Protein AF-X1E9Y5-F1 (afdb_monomer)

Secondary structure (DSSP, 8-state):
---SS--TTS--------PPP-HHHHHHHHHHT-------SS--GGGS-EEPPPP-PPPPPTTSPPPP---EE--BTTTS-TT-GGGTTPPEEEE-TTHHHH-TTHIIIIITTSEEEE--TTTS-HHHHHTT-

Radius of gyration: 22.57 Å; Cα contacts (8 Å, |Δi|>4): 97; chains: 1; bounding box: 48×38×58 Å

Nearest PDB structures (foldseek):
  4l0o-assembly2_H  TM=4.106E-01  e=1.322E+00  Helicobacter pylori 26695

InterPro domains:
  IPR052911 Corrinoid activation enzyme [PTHR42895] (2-133)
  IPR060060 AF_0155, Rossmann-like domain [PF27217] (84-132)

Structure (mmCIF, N/CA/C/O backbone):
data_AF-X1E9Y5-F1
#
_entry.id   AF-X1E9Y5-F1
#
loop_
_atom_site.group_PDB
_atom_site.id
_atom_site.type_symbol
_atom_site.label_atom_id
_atom_site.label_alt_id
_atom_site.label_comp_id
_atom_site.label_asym_id
_atom_site.label_entity_id
_atom_site.label_seq_id
_atom_site.pdbx_PDB_ins_code
_atom_site.Cartn_x
_atom_site.Cartn_y
_atom_site.Cartn_z
_atom_site.occupancy
_atom_site.B_iso_or_equiv
_atom_site.auth_seq_id
_atom_site.auth_comp_id
_atom_site.auth_asym_id
_atom_site.auth_atom_id
_atom_site.pdbx_PDB_model_num
ATOM 1 N N . ALA A 1 1 ? -23.834 -10.992 -11.163 1.00 51.91 1 ALA A N 1
ATOM 2 C CA . ALA A 1 1 ? -23.901 -11.982 -12.254 1.00 51.91 1 ALA A CA 1
ATOM 3 C C . ALA A 1 1 ? -22.568 -11.954 -12.978 1.00 51.91 1 ALA A C 1
ATOM 5 O O . ALA A 1 1 ? -22.154 -10.881 -13.397 1.00 51.91 1 ALA A O 1
ATOM 6 N N . CYS A 1 2 ? -21.868 -13.083 -13.050 1.00 64.50 2 CYS A N 1
ATOM 7 C CA . CYS A 1 2 ? -20.718 -13.207 -13.942 1.00 64.50 2 CYS A CA 1
ATOM 8 C C . CYS A 1 2 ? -21.238 -13.299 -15.386 1.00 64.50 2 CYS A C 1
ATOM 10 O O . CYS A 1 2 ? -22.327 -13.836 -15.600 1.00 64.50 2 CYS A O 1
ATOM 12 N N . LEU A 1 3 ? -20.493 -12.761 -16.355 1.00 64.50 3 LEU A N 1
ATOM 13 C CA . LEU A 1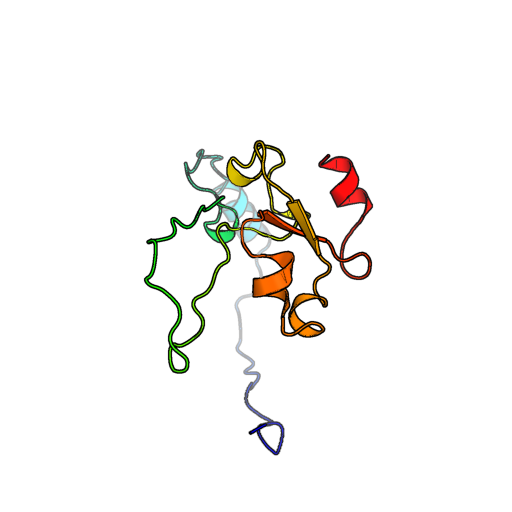 3 ? -20.769 -12.975 -17.779 1.00 64.50 3 LEU A CA 1
ATOM 14 C C . LEU A 1 3 ? -20.661 -14.487 -18.025 1.00 64.50 3 LEU A C 1
ATOM 16 O O . LEU A 1 3 ? -19.580 -15.045 -17.870 1.00 64.50 3 LEU A O 1
ATOM 20 N N . GLY A 1 4 ? -21.792 -15.158 -18.267 1.00 75.69 4 GLY A N 1
ATOM 21 C CA . GLY A 1 4 ? -21.892 -16.624 -18.239 1.00 75.69 4 GLY A CA 1
ATOM 22 C C . GLY A 1 4 ? -20.909 -17.344 -19.166 1.00 75.69 4 GLY A C 1
ATOM 23 O O . GLY A 1 4 ? -20.424 -18.414 -18.817 1.00 75.69 4 GL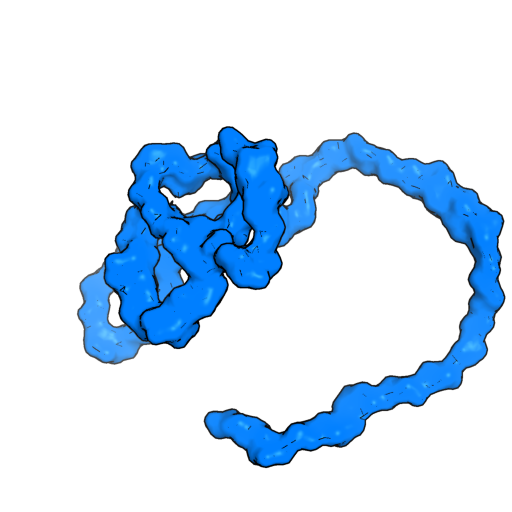Y A O 1
ATOM 24 N N . GLU A 1 5 ? -20.553 -16.724 -20.290 1.00 77.12 5 GLU A N 1
ATOM 25 C CA . GLU A 1 5 ? -19.511 -17.191 -21.202 1.00 77.12 5 GLU A CA 1
ATOM 26 C C . GLU A 1 5 ? -18.518 -16.053 -21.472 1.00 77.12 5 GLU A C 1
ATOM 28 O O . GLU A 1 5 ? -18.886 -14.875 -21.494 1.00 77.12 5 GLU A O 1
ATOM 33 N N . CYS A 1 6 ? -17.239 -16.397 -21.648 1.00 77.12 6 CYS A N 1
ATOM 34 C CA . CYS A 1 6 ? -16.188 -15.435 -21.973 1.00 77.12 6 CYS A CA 1
ATOM 35 C C . CYS A 1 6 ? -16.418 -14.890 -23.397 1.00 77.12 6 CYS A C 1
ATOM 37 O O . CYS A 1 6 ? -16.389 -15.693 -24.334 1.00 77.12 6 CYS A O 1
ATOM 39 N N . PRO A 1 7 ? -16.639 -13.573 -23.601 1.00 78.19 7 PRO A N 1
ATOM 40 C CA . PRO A 1 7 ? -16.870 -13.013 -24.929 1.00 78.19 7 PRO A CA 1
ATOM 41 C C . PRO A 1 7 ? -15.583 -13.090 -25.758 1.00 78.19 7 PRO A C 1
ATOM 43 O O . PRO A 1 7 ? -14.684 -12.256 -25.649 1.00 78.19 7 PRO A O 1
ATOM 46 N N . GLN A 1 8 ? -15.480 -14.129 -26.581 1.00 81.50 8 GLN A N 1
ATOM 47 C CA . GLN A 1 8 ? -14.398 -14.284 -27.544 1.00 81.50 8 GLN A CA 1
ATOM 48 C C . GLN A 1 8 ? -14.578 -13.278 -28.693 1.00 81.50 8 GLN A C 1
ATOM 50 O O . GLN A 1 8 ? -15.698 -13.003 -29.115 1.00 81.50 8 GLN A O 1
ATOM 55 N N . GLY A 1 9 ? -13.475 -12.717 -29.200 1.00 78.88 9 GLY A N 1
ATOM 56 C CA . GLY A 1 9 ? -13.497 -11.784 -30.337 1.00 78.88 9 GLY A CA 1
ATOM 57 C C . GLY A 1 9 ? -13.616 -10.294 -29.990 1.00 78.88 9 GLY A C 1
ATOM 58 O O . GLY A 1 9 ? -13.825 -9.487 -30.888 1.00 78.88 9 GLY A O 1
ATOM 59 N N . ALA A 1 10 ? -13.446 -9.897 -28.721 1.00 80.56 10 ALA A N 1
ATOM 60 C CA . ALA A 1 10 ? -13.420 -8.480 -28.326 1.00 80.56 10 ALA A CA 1
ATOM 61 C C . ALA A 1 10 ? -12.227 -7.690 -28.909 1.00 80.56 10 ALA A C 1
ATOM 63 O O . ALA A 1 10 ? -12.256 -6.462 -28.947 1.00 80.56 10 ALA A O 1
ATOM 64 N N . ILE A 1 11 ? -11.178 -8.389 -29.347 1.00 84.88 11 ILE A N 1
ATOM 65 C CA . ILE A 1 11 ? -9.980 -7.811 -29.955 1.00 84.88 11 ILE A CA 1
ATOM 66 C C . ILE A 1 11 ? -9.773 -8.493 -31.306 1.00 84.88 11 ILE A C 1
ATOM 68 O O . ILE A 1 11 ? -9.780 -9.722 -31.392 1.00 84.88 11 ILE A O 1
ATOM 72 N N . THR A 1 12 ? -9.583 -7.690 -32.349 1.00 85.25 12 THR A N 1
ATOM 73 C CA . THR A 1 12 ? -9.222 -8.133 -33.698 1.00 85.25 12 THR A CA 1
ATOM 74 C C . THR A 1 12 ? -7.868 -7.537 -34.066 1.00 85.25 12 THR A C 1
ATOM 76 O O . THR A 1 12 ? -7.560 -6.403 -33.700 1.00 85.25 12 THR A O 1
ATOM 79 N N . ILE A 1 13 ? -7.029 -8.329 -34.731 1.00 88.25 13 ILE A N 1
ATOM 80 C CA . ILE A 1 13 ? -5.708 -7.896 -35.191 1.00 88.25 13 ILE A CA 1
ATOM 81 C C . ILE A 1 13 ? -5.856 -7.502 -36.660 1.00 88.25 13 ILE A C 1
ATOM 83 O O . ILE A 1 13 ? -6.221 -8.338 -37.484 1.00 88.25 13 ILE A O 1
ATOM 87 N N . GLU A 1 14 ? -5.597 -6.233 -36.976 1.00 90.50 14 GLU A N 1
ATOM 88 C CA . GLU A 1 14 ? -5.508 -5.741 -38.352 1.00 90.50 14 GLU A CA 1
ATOM 89 C C . GLU A 1 14 ? -4.043 -5.501 -38.712 1.00 90.50 14 GLU A C 1
ATOM 91 O O . GLU A 1 14 ? -3.361 -4.703 -38.066 1.00 90.50 14 GLU A O 1
ATOM 96 N N . GLU A 1 15 ? -3.569 -6.153 -39.769 1.00 89.50 15 GLU A N 1
ATOM 97 C CA . GLU A 1 15 ? -2.253 -5.873 -40.337 1.00 89.50 15 GLU A CA 1
ATOM 98 C C . GLU A 1 15 ? -2.359 -4.706 -41.324 1.00 89.50 15 GLU A C 1
ATOM 100 O O . GLU A 1 15 ? -3.180 -4.713 -42.245 1.00 89.50 15 GLU A O 1
ATOM 105 N N . LYS A 1 16 ? -1.533 -3.677 -41.124 1.00 92.19 16 LYS A N 1
ATOM 106 C CA . LYS A 1 16 ? -1.429 -2.512 -42.010 1.00 92.19 16 LYS A CA 1
ATOM 107 C C . LYS A 1 16 ? 0.036 -2.277 -42.333 1.00 92.19 16 LYS A C 1
ATOM 109 O O . LYS A 1 16 ? 0.889 -2.431 -41.463 1.00 92.19 16 LYS A O 1
ATOM 114 N N . ALA A 1 17 ? 0.317 -1.901 -43.578 1.00 91.31 17 ALA A N 1
ATOM 115 C CA . ALA A 1 17 ? 1.659 -1.495 -43.968 1.00 91.31 17 ALA A CA 1
ATOM 116 C C . ALA A 1 17 ? 2.059 -0.254 -43.157 1.00 91.31 17 ALA A C 1
ATOM 118 O O . ALA A 1 17 ? 1.354 0.756 -43.181 1.00 91.31 17 ALA A O 1
ATOM 119 N N . ALA A 1 18 ? 3.165 -0.359 -42.428 1.00 89.12 18 ALA A N 1
ATOM 120 C CA . ALA A 1 18 ? 3.799 0.749 -41.735 1.00 89.12 18 ALA A CA 1
ATOM 121 C C . ALA A 1 18 ? 5.092 1.115 -42.466 1.00 89.12 18 ALA A C 1
ATOM 123 O O . ALA A 1 18 ? 5.697 0.271 -43.132 1.00 89.12 18 ALA A O 1
ATOM 124 N N . GLU A 1 19 ? 5.495 2.375 -42.350 1.00 91.00 19 GLU A N 1
ATOM 125 C CA . GLU A 1 19 ? 6.813 2.814 -42.799 1.00 91.00 19 GLU A CA 1
ATOM 126 C C . GLU A 1 19 ? 7.899 2.032 -42.041 1.00 91.00 19 GLU A C 1
ATOM 128 O O . GLU A 1 19 ? 7.715 1.661 -40.877 1.00 91.00 19 GLU A O 1
ATOM 133 N N . GLU A 1 20 ? 9.011 1.737 -42.715 1.00 92.62 20 GLU A N 1
ATOM 134 C CA . GLU A 1 20 ? 10.136 1.043 -42.089 1.00 92.62 20 GLU A CA 1
ATOM 135 C C . GLU A 1 20 ? 10.716 1.903 -40.960 1.00 92.62 20 GLU A C 1
ATOM 137 O O . GLU A 1 20 ? 10.788 3.130 -41.061 1.00 92.62 20 GLU A O 1
ATOM 142 N N . PHE A 1 21 ? 11.088 1.262 -39.852 1.00 90.00 21 PHE A N 1
ATOM 143 C CA . PHE A 1 21 ? 11.609 1.973 -38.693 1.00 90.00 21 PHE A CA 1
ATOM 144 C C . PHE A 1 21 ? 12.990 2.564 -39.001 1.00 90.00 21 PHE A C 1
ATOM 146 O O . PHE A 1 21 ? 13.949 1.827 -39.219 1.00 9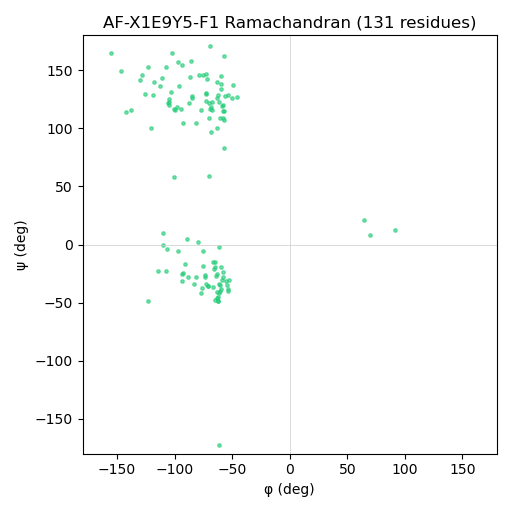0.00 21 PHE A O 1
ATOM 153 N N . ASP A 1 22 ? 13.096 3.892 -38.979 1.00 93.94 22 ASP A N 1
ATOM 154 C CA . ASP A 1 22 ? 14.352 4.614 -39.181 1.00 93.94 22 ASP A CA 1
ATOM 155 C C . ASP A 1 22 ? 15.029 4.901 -37.828 1.00 93.94 22 ASP A C 1
ATOM 157 O O . ASP A 1 22 ? 14.612 5.778 -37.060 1.00 93.94 22 ASP A O 1
ATOM 161 N N . GLU A 1 23 ? 16.083 4.138 -37.526 1.00 90.44 23 GLU A N 1
ATOM 162 C CA . GLU A 1 23 ? 16.847 4.271 -36.281 1.00 90.44 23 GLU A CA 1
ATOM 163 C C . GLU A 1 23 ? 17.514 5.644 -36.127 1.00 90.44 23 GLU A C 1
ATOM 165 O O . GLU A 1 23 ? 17.647 6.143 -35.007 1.00 90.44 23 GLU A O 1
ATOM 170 N N . GLU A 1 24 ? 17.945 6.260 -37.226 1.00 90.06 24 GLU A N 1
ATOM 171 C CA . GLU A 1 24 ? 18.674 7.526 -37.202 1.00 90.06 24 GLU A CA 1
ATOM 172 C C . GLU A 1 24 ? 17.706 8.686 -36.955 1.00 90.06 24 GLU A C 1
ATOM 174 O O . GLU A 1 24 ? 17.963 9.537 -36.100 1.00 90.06 24 GLU A O 1
ATOM 179 N N . VAL A 1 25 ? 16.533 8.671 -37.597 1.00 87.25 25 VAL A N 1
ATOM 180 C CA . VAL A 1 25 ? 15.445 9.620 -37.307 1.00 87.25 25 VAL A CA 1
ATOM 181 C C . VAL A 1 25 ? 14.977 9.480 -35.859 1.00 87.25 25 VAL A C 1
ATOM 183 O O . VAL A 1 25 ? 14.775 10.493 -35.185 1.00 87.25 25 VAL A O 1
ATOM 186 N N . ALA A 1 26 ? 14.852 8.253 -35.343 1.00 88.69 26 ALA A N 1
ATOM 187 C CA . ALA A 1 26 ? 14.475 8.015 -33.951 1.00 88.69 26 ALA A CA 1
ATOM 188 C C . ALA A 1 26 ? 15.506 8.591 -32.962 1.00 88.69 26 ALA A C 1
ATOM 190 O O . ALA A 1 26 ? 15.123 9.274 -32.006 1.00 88.69 26 ALA A O 1
ATOM 191 N N . LYS A 1 27 ? 16.807 8.373 -33.203 1.00 88.19 27 LYS A N 1
ATOM 192 C CA . LYS A 1 27 ? 17.892 8.938 -32.381 1.00 88.19 27 LYS A CA 1
ATOM 193 C C . LYS A 1 27 ? 17.896 10.462 -32.419 1.00 88.19 27 LYS A C 1
ATOM 195 O O . LYS A 1 27 ? 17.871 11.079 -31.360 1.00 88.19 27 LYS A O 1
ATOM 200 N N . LEU A 1 28 ? 17.813 11.069 -33.602 1.00 86.00 28 LEU A N 1
ATOM 201 C CA . LEU A 1 28 ? 17.770 12.528 -33.749 1.00 86.00 28 LEU A CA 1
ATOM 202 C C . LEU A 1 28 ? 16.560 13.142 -33.024 1.00 86.00 28 LEU A C 1
ATOM 204 O O . LEU A 1 28 ? 16.667 14.197 -32.395 1.00 86.00 28 LEU A O 1
ATOM 208 N N . HIS A 1 29 ? 15.405 12.469 -33.056 1.00 85.38 29 HIS A N 1
ATOM 209 C CA . HIS A 1 29 ? 14.204 12.910 -32.344 1.00 85.38 29 HIS A CA 1
ATOM 210 C C . HIS A 1 29 ? 14.377 12.846 -30.815 1.00 85.38 29 HIS A C 1
ATOM 212 O O . HIS A 1 29 ? 13.882 13.723 -30.101 1.00 85.38 29 HIS A O 1
ATOM 218 N N . LEU A 1 30 ? 15.093 11.836 -30.309 1.00 82.50 30 LEU A N 1
ATOM 219 C CA . LEU A 1 30 ? 15.460 11.709 -28.894 1.00 82.50 30 LEU A CA 1
ATOM 220 C C . LEU A 1 30 ? 16.519 12.738 -28.479 1.00 82.50 30 LEU A C 1
ATOM 222 O O . LEU A 1 30 ? 16.463 13.265 -27.375 1.00 82.50 30 LEU A O 1
ATOM 226 N N . GLU A 1 31 ? 17.459 13.073 -29.357 1.00 82.12 31 GLU A N 1
ATOM 227 C CA . GLU A 1 31 ? 18.490 14.082 -29.094 1.00 82.12 31 GLU A CA 1
ATOM 228 C C . GLU A 1 31 ? 17.923 15.510 -29.100 1.00 82.12 31 GLU A C 1
ATOM 230 O O . GLU A 1 31 ? 18.362 16.353 -28.313 1.00 82.12 31 GLU A O 1
ATOM 235 N N . GLY A 1 32 ? 16.912 15.779 -29.938 1.00 68.50 32 GLY A N 1
ATOM 236 C CA . GLY A 1 32 ? 16.140 17.027 -29.933 1.00 68.50 32 GLY A CA 1
ATOM 237 C C . GLY A 1 32 ? 15.173 17.139 -28.748 1.00 68.50 32 GLY A C 1
ATOM 238 O O . GLY A 1 32 ? 14.905 18.240 -28.271 1.00 68.50 32 GLY A O 1
ATOM 239 N N . LYS A 1 33 ? 14.706 15.998 -28.225 1.00 60.88 33 LYS A N 1
ATOM 240 C CA . LYS A 1 33 ? 14.026 15.861 -26.931 1.00 60.88 33 LYS A CA 1
ATOM 241 C C . LYS A 1 33 ? 14.997 15.325 -25.883 1.00 60.88 33 L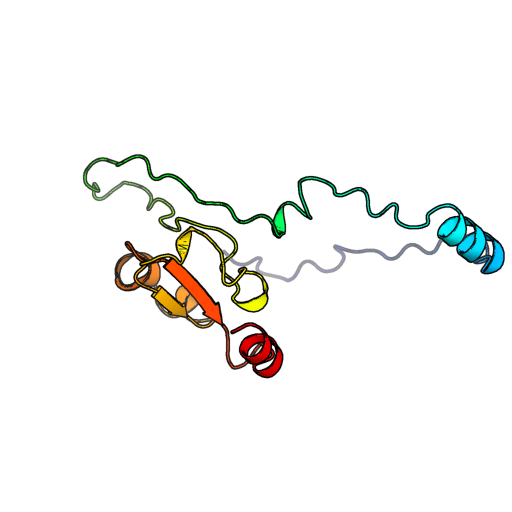YS A C 1
ATOM 243 O O . LYS A 1 33 ? 14.720 14.317 -25.230 1.00 60.88 33 LYS A O 1
ATOM 248 N N . LYS A 1 34 ? 16.113 16.025 -25.642 1.00 52.19 34 LYS A N 1
ATOM 249 C CA . LYS A 1 34 ? 16.703 15.923 -24.299 1.00 52.19 34 LYS A CA 1
ATOM 250 C C . LYS A 1 34 ? 15.549 16.178 -23.337 1.00 52.19 34 LYS A C 1
ATOM 252 O O . LYS A 1 34 ? 14.866 17.183 -23.546 1.00 52.19 34 LYS A O 1
ATOM 257 N N . PRO A 1 35 ? 15.272 15.295 -22.363 1.00 52.12 35 PRO A N 1
ATOM 258 C CA . PRO A 1 35 ? 14.303 15.631 -21.347 1.00 52.12 35 PRO A CA 1
ATOM 259 C C . PRO A 1 35 ? 14.849 16.913 -20.743 1.00 52.12 35 PRO A C 1
ATOM 261 O O . PRO A 1 35 ? 15.893 16.908 -20.085 1.00 52.12 35 PRO A O 1
ATOM 264 N N . THR A 1 36 ? 14.211 18.040 -21.049 1.00 47.38 36 THR A N 1
ATOM 265 C CA . THR A 1 36 ? 14.333 19.172 -20.171 1.00 47.38 36 THR A CA 1
ATOM 266 C C . THR A 1 36 ? 13.814 18.586 -18.877 1.00 47.38 36 THR A C 1
ATOM 268 O O . THR A 1 36 ? 12.646 18.219 -18.748 1.00 47.38 36 THR A O 1
ATOM 271 N N . MET A 1 37 ? 14.722 18.367 -17.931 1.00 46.91 37 MET A N 1
ATOM 272 C CA . MET A 1 37 ? 14.343 18.183 -16.546 1.00 46.91 37 MET A CA 1
ATOM 273 C C . MET A 1 37 ? 13.876 19.563 -16.077 1.00 46.91 37 MET A C 1
ATOM 275 O O . MET A 1 37 ? 14.481 20.202 -15.230 1.00 46.91 37 MET A O 1
ATOM 279 N N . GLU A 1 38 ? 12.853 20.084 -16.756 1.00 46.25 38 GLU A N 1
ATOM 280 C CA . GLU A 1 38 ? 11.951 21.060 -16.216 1.00 46.25 38 GLU A CA 1
ATOM 281 C C . GLU A 1 38 ? 11.416 20.366 -14.980 1.00 46.25 38 GLU A C 1
ATOM 283 O O . GLU A 1 38 ? 10.816 19.289 -15.059 1.00 46.25 38 GLU A O 1
ATOM 288 N N . GLU A 1 39 ? 11.742 20.936 -13.826 1.00 48.47 39 GLU A N 1
ATOM 289 C CA . GLU A 1 39 ? 11.058 20.647 -12.583 1.00 48.47 39 GLU A CA 1
ATOM 290 C C . GLU A 1 39 ? 9.582 20.963 -12.821 1.00 48.47 39 GLU A C 1
ATOM 292 O O . GLU A 1 39 ? 9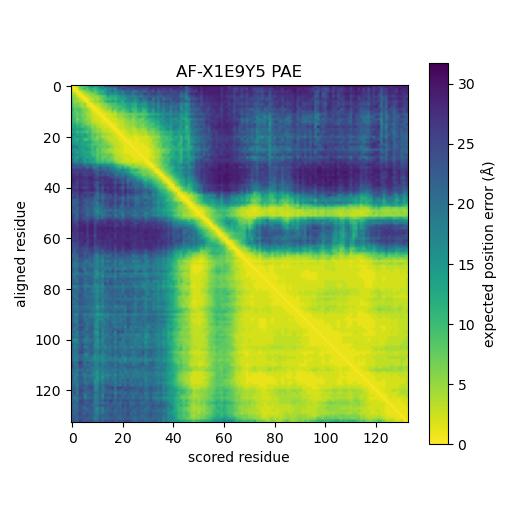.097 22.059 -12.551 1.00 48.47 39 GLU A O 1
ATOM 297 N N . LEU A 1 40 ? 8.854 20.013 -13.407 1.00 47.78 40 LEU A N 1
ATOM 298 C CA . LEU A 1 40 ? 7.414 20.033 -13.381 1.00 47.78 40 LEU A CA 1
ATOM 299 C C . LEU A 1 40 ? 7.082 20.038 -11.886 1.00 47.78 40 LEU A C 1
ATOM 301 O O . LEU A 1 40 ? 7.458 19.094 -11.184 1.00 47.78 40 LEU A O 1
ATOM 305 N N . PRO A 1 41 ? 6.383 21.062 -11.368 1.00 51.88 41 PRO A N 1
ATOM 306 C CA . PRO A 1 41 ? 6.009 21.129 -9.954 1.00 51.88 41 PRO A CA 1
ATOM 307 C C . PRO A 1 41 ? 5.100 19.960 -9.535 1.00 51.88 41 PRO A C 1
ATOM 309 O O . PRO A 1 41 ? 4.703 19.844 -8.376 1.00 51.88 41 PRO A O 1
ATOM 312 N N . CYS A 1 42 ? 4.740 19.089 -10.477 1.00 47.47 42 CYS A N 1
ATOM 313 C CA . CYS A 1 42 ? 3.910 17.924 -10.302 1.00 47.47 42 CYS A CA 1
ATOM 314 C C . CYS A 1 42 ? 4.540 16.777 -11.104 1.00 47.47 42 CYS A C 1
ATOM 316 O O . CYS A 1 42 ? 4.611 16.840 -12.331 1.00 47.47 42 CYS A O 1
ATOM 318 N N . GLY A 1 43 ? 4.988 15.719 -10.422 1.00 58.97 43 GLY A N 1
ATOM 319 C CA . GLY A 1 43 ? 5.253 14.437 -11.079 1.00 58.97 43 GLY A CA 1
ATOM 320 C C . GLY A 1 43 ? 3.977 13.860 -11.707 1.00 58.97 43 GLY A C 1
ATOM 321 O O . GLY A 1 43 ? 2.924 14.499 -11.713 1.00 58.97 43 GLY A O 1
ATOM 322 N N . CYS A 1 44 ? 4.041 12.622 -12.209 1.00 56.69 44 CYS A N 1
ATOM 323 C CA . CYS A 1 44 ? 2.833 11.891 -12.607 1.00 56.69 44 CYS A CA 1
ATOM 324 C C . CYS A 1 44 ? 1.767 12.031 -11.498 1.00 56.69 44 CYS A C 1
ATOM 326 O O . CYS A 1 44 ? 2.095 11.734 -10.349 1.00 56.69 44 CYS A O 1
ATOM 328 N N . PRO A 1 45 ? 0.523 12.464 -11.785 1.00 59.19 45 PRO A N 1
ATOM 329 C CA . PRO A 1 45 ? -0.503 12.670 -10.757 1.00 59.19 45 PRO A CA 1
ATOM 330 C C . PRO A 1 45 ? -0.712 11.440 -9.864 1.00 59.19 45 PRO A C 1
ATOM 332 O O . PRO A 1 45 ? -1.003 11.558 -8.678 1.00 59.19 45 PRO A O 1
ATOM 335 N N . SER A 1 46 ? -0.496 10.244 -10.421 1.00 56.25 46 SER A N 1
ATOM 336 C CA . SER A 1 46 ? -0.554 8.967 -9.704 1.00 56.25 46 SER A CA 1
ATOM 337 C C . SER A 1 46 ? 0.542 8.789 -8.643 1.00 56.25 46 SER A C 1
ATOM 339 O O . SER A 1 46 ? 0.374 7.971 -7.740 1.00 56.25 46 SER A O 1
ATOM 341 N N . ALA A 1 47 ? 1.645 9.533 -8.744 1.00 63.28 47 ALA A N 1
ATOM 342 C CA . ALA A 1 47 ? 2.759 9.561 -7.798 1.00 63.28 47 ALA A CA 1
ATOM 343 C C . ALA A 1 47 ? 2.670 10.731 -6.799 1.00 63.28 47 ALA A C 1
ATOM 345 O O . ALA A 1 47 ? 3.478 10.810 -5.873 1.00 63.28 47 ALA A O 1
ATOM 346 N N . THR A 1 48 ? 1.705 11.642 -6.955 1.00 79.75 48 THR A N 1
ATOM 347 C CA . THR A 1 48 ? 1.502 12.735 -6.002 1.00 79.75 48 THR A CA 1
ATOM 348 C C . THR A 1 48 ? 0.889 12.201 -4.710 1.00 79.75 48 THR A C 1
ATOM 350 O O . THR A 1 48 ? -0.122 11.498 -4.717 1.00 79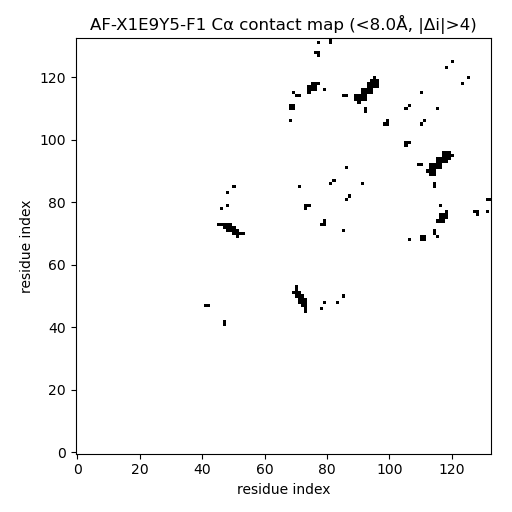.75 48 THR A O 1
ATOM 353 N N . VAL A 1 49 ? 1.497 12.564 -3.580 1.00 88.06 49 VAL A N 1
ATOM 354 C CA . VAL A 1 49 ? 0.926 12.316 -2.255 1.00 88.06 49 VAL A CA 1
ATOM 355 C C . VAL A 1 49 ? -0.329 13.171 -2.095 1.00 88.06 49 VAL A C 1
ATOM 357 O O . VAL A 1 49 ? -0.257 14.396 -2.065 1.00 88.06 49 VAL A O 1
ATOM 360 N N . ALA A 1 50 ? -1.474 12.511 -1.963 1.00 89.62 50 ALA A N 1
ATOM 361 C CA . ALA A 1 50 ? -2.753 13.130 -1.671 1.00 89.62 50 ALA A CA 1
ATOM 362 C C . ALA A 1 50 ? -3.210 12.751 -0.263 1.00 89.62 50 ALA A C 1
ATOM 364 O O . ALA A 1 50 ? -3.035 11.619 0.195 1.00 89.62 50 ALA A O 1
ATOM 365 N N . ARG A 1 51 ? -3.842 13.705 0.414 1.00 88.81 51 ARG A N 1
ATOM 366 C CA . ARG A 1 51 ? -4.560 13.485 1.665 1.00 88.81 51 ARG A CA 1
ATOM 367 C C . ARG A 1 51 ? -6.016 13.861 1.431 1.00 88.81 51 ARG A C 1
ATOM 369 O O . ARG A 1 51 ? -6.301 14.937 0.919 1.00 88.81 51 ARG A O 1
ATOM 376 N N . PHE A 1 52 ? -6.921 12.964 1.789 1.00 88.25 52 PHE A N 1
ATOM 377 C CA . PHE A 1 52 ? -8.355 13.166 1.670 1.00 88.25 52 PHE A CA 1
ATOM 378 C C . PHE A 1 52 ? -8.877 13.697 3.002 1.00 88.25 52 PHE A C 1
ATOM 380 O O . PHE A 1 52 ? -8.777 13.036 4.040 1.00 88.25 52 PHE A O 1
ATOM 387 N N . GLU A 1 53 ? -9.399 14.919 2.984 1.00 80.06 53 GLU A N 1
ATOM 388 C CA . GLU A 1 53 ? -10.068 15.498 4.141 1.00 80.06 53 GLU A CA 1
ATOM 389 C C . GLU A 1 53 ? -11.423 14.821 4.342 1.00 80.06 53 GLU A C 1
ATOM 391 O O . GLU A 1 53 ? -12.215 14.667 3.412 1.00 80.06 53 GLU A O 1
ATOM 396 N N . ARG A 1 54 ? -11.691 14.394 5.577 1.00 70.12 54 ARG A N 1
ATOM 397 C CA . ARG A 1 54 ? -12.981 13.814 5.941 1.00 70.12 54 ARG A CA 1
ATOM 398 C C . ARG A 1 54 ? -13.919 14.948 6.345 1.00 70.12 54 ARG A C 1
ATOM 400 O O . ARG A 1 54 ? -13.643 15.650 7.314 1.00 70.12 54 ARG A O 1
ATOM 407 N N . GLN A 1 55 ? -15.057 15.071 5.670 1.00 60.25 55 GLN A N 1
ATOM 408 C CA . GLN A 1 55 ? -16.202 15.766 6.255 1.00 60.25 55 GLN A CA 1
ATOM 409 C C . GLN A 1 55 ? -16.787 14.859 7.340 1.00 60.25 55 GLN A C 1
ATOM 411 O O . GLN A 1 55 ? -17.087 13.693 7.081 1.00 60.25 55 GLN A O 1
ATOM 416 N N . ALA A 1 56 ? -16.888 15.354 8.575 1.00 58.19 56 ALA A N 1
ATOM 417 C CA . ALA A 1 56 ? -17.469 14.595 9.677 1.00 58.19 56 ALA A CA 1
ATOM 418 C C . ALA A 1 56 ? -18.953 14.312 9.377 1.00 58.19 56 ALA A C 1
ATOM 420 O O . ALA A 1 56 ? -19.802 15.191 9.505 1.00 58.19 56 ALA A O 1
ATOM 421 N N . GLY A 1 57 ? -19.245 13.095 8.918 1.00 56.53 57 GLY A N 1
ATOM 422 C CA . GLY A 1 57 ? -20.600 12.629 8.642 1.00 56.53 57 GLY A CA 1
ATOM 423 C C . GLY A 1 57 ? -21.330 12.214 9.918 1.00 56.53 57 GLY A C 1
ATOM 424 O O . GLY A 1 57 ? -20.719 11.692 10.852 1.00 56.53 57 GLY A O 1
ATOM 425 N N . ALA A 1 58 ? -22.642 12.456 9.942 1.00 54.72 58 ALA A N 1
ATOM 426 C CA . ALA A 1 58 ? -23.547 12.054 11.015 1.00 54.72 58 ALA A CA 1
ATOM 427 C C . ALA A 1 58 ? -23.528 10.532 11.269 1.00 54.72 58 ALA A C 1
ATOM 429 O O . ALA A 1 58 ? -23.082 9.751 10.427 1.00 54.72 58 ALA A O 1
ATOM 430 N N . ALA A 1 59 ? -24.019 10.125 12.446 1.00 57.09 59 ALA A N 1
ATOM 431 C CA . ALA A 1 59 ? -24.042 8.733 12.890 1.00 57.09 59 ALA A CA 1
ATOM 432 C C . ALA A 1 59 ? -24.632 7.788 11.819 1.00 57.09 59 ALA A C 1
ATOM 434 O O . ALA A 1 59 ? -25.644 8.130 11.200 1.00 57.09 59 ALA A O 1
ATOM 435 N N . PRO A 1 60 ? -24.022 6.609 11.600 1.00 57.75 60 PRO A N 1
ATOM 436 C CA . PRO A 1 60 ? -24.457 5.690 10.557 1.00 57.75 60 PRO A CA 1
ATOM 437 C C . PRO A 1 60 ? -25.888 5.207 10.831 1.00 57.75 60 PRO A C 1
ATOM 439 O O . PRO A 1 60 ? -26.180 4.700 11.914 1.00 57.75 60 PRO A O 1
ATOM 442 N N . SER A 1 61 ? -26.778 5.361 9.848 1.00 56.62 61 SER A N 1
ATOM 443 C CA . SER A 1 61 ? -28.087 4.703 9.828 1.00 56.62 61 SER A CA 1
ATOM 444 C C . SER A 1 61 ? -27.995 3.386 9.051 1.00 56.62 61 SER A C 1
ATOM 446 O O . SER A 1 61 ? -27.131 3.229 8.188 1.00 56.62 61 SER A O 1
ATOM 448 N N . VAL A 1 62 ? -28.885 2.440 9.363 1.00 60.16 62 VAL A N 1
ATOM 449 C CA . VAL A 1 62 ? -28.858 1.047 8.870 1.00 60.16 62 VAL A CA 1
ATOM 450 C C . VAL A 1 62 ? -28.928 0.938 7.332 1.00 60.16 62 VAL A C 1
ATOM 452 O O . VAL A 1 62 ? -28.474 -0.059 6.785 1.00 60.16 62 VAL A O 1
ATOM 455 N N . ASP A 1 63 ? -29.392 1.984 6.639 1.00 64.69 63 ASP A N 1
ATOM 456 C CA . ASP A 1 63 ? -29.556 2.032 5.175 1.00 64.69 63 ASP A CA 1
ATOM 457 C C . ASP A 1 63 ? -28.565 2.963 4.443 1.00 64.69 63 ASP A C 1
ATOM 459 O O . ASP A 1 63 ? -28.725 3.237 3.253 1.00 64.69 63 ASP A O 1
ATOM 463 N N . THR A 1 64 ? -27.531 3.487 5.113 1.00 63.09 64 THR A N 1
ATOM 464 C CA . THR A 1 64 ? -26.572 4.382 4.438 1.00 63.09 64 THR A CA 1
ATOM 465 C C . THR A 1 64 ? -25.477 3.583 3.715 1.00 63.09 64 THR A C 1
ATOM 467 O O . THR A 1 64 ? -24.804 2.774 4.358 1.00 63.09 64 THR A O 1
ATOM 470 N N . PRO A 1 65 ? -25.215 3.833 2.413 1.00 68.50 65 PRO A N 1
ATOM 471 C CA . PRO A 1 65 ? -24.063 3.262 1.718 1.00 68.50 65 PRO A CA 1
ATOM 472 C C . PRO A 1 65 ? -22.761 3.558 2.474 1.00 68.50 65 PRO A C 1
ATOM 474 O O . PRO A 1 65 ? -22.492 4.713 2.817 1.00 68.50 65 PRO A O 1
ATOM 477 N N . GLN A 1 66 ? -21.945 2.530 2.735 1.00 70.69 66 GLN A N 1
ATOM 478 C CA . GLN A 1 66 ? -20.656 2.710 3.406 1.00 70.69 66 GLN A CA 1
ATOM 479 C C . GLN A 1 66 ? -19.772 3.660 2.595 1.00 70.69 66 GLN A C 1
ATOM 481 O O . GLN A 1 66 ? -19.430 3.391 1.444 1.00 70.69 66 GLN A O 1
ATOM 486 N N . GLN A 1 67 ? -19.394 4.776 3.213 1.00 75.75 67 GLN A N 1
ATOM 487 C CA . GLN A 1 67 ? -18.487 5.726 2.589 1.00 75.75 67 GLN A CA 1
ATOM 488 C C . GLN A 1 67 ? -17.047 5.197 2.602 1.00 75.75 67 GLN A C 1
ATOM 490 O O . GLN A 1 67 ? -16.646 4.529 3.561 1.00 75.75 67 GLN A O 1
ATOM 495 N N . PRO A 1 68 ? -16.241 5.503 1.571 1.00 84.25 68 PRO A N 1
ATOM 496 C CA . PRO A 1 68 ? -14.821 5.187 1.584 1.00 84.25 68 PRO A CA 1
ATOM 497 C C . PRO A 1 68 ? -14.136 5.948 2.724 1.00 84.25 68 PRO A C 1
ATOM 499 O O . PRO A 1 68 ? -14.286 7.159 2.863 1.00 84.25 68 PRO A O 1
ATOM 502 N N . ILE A 1 69 ? -13.377 5.231 3.552 1.00 89.44 69 ILE A N 1
ATOM 503 C CA . ILE A 1 69 ? -12.745 5.809 4.750 1.00 89.44 69 ILE A CA 1
ATOM 504 C C . ILE A 1 69 ? -11.232 6.021 4.620 1.00 89.44 69 ILE A C 1
ATOM 506 O O . ILE A 1 69 ? -10.633 6.552 5.557 1.00 89.44 69 ILE A O 1
ATOM 510 N N . LEU A 1 70 ? -10.624 5.604 3.500 1.00 93.00 70 LEU A N 1
ATOM 511 C CA . LEU A 1 70 ? -9.207 5.829 3.206 1.00 93.00 70 LEU A CA 1
ATOM 512 C C . LEU A 1 70 ? -8.925 7.338 3.181 1.00 93.00 70 LEU A C 1
ATOM 514 O O . LEU A 1 70 ? -9.673 8.097 2.572 1.00 93.00 70 LEU A O 1
ATOM 518 N N . ARG A 1 71 ? -7.849 7.775 3.843 1.00 91.75 71 ARG A N 1
ATOM 519 C CA . ARG A 1 71 ? -7.540 9.206 4.039 1.00 91.75 71 ARG A CA 1
ATOM 520 C C . ARG A 1 71 ? -6.337 9.702 3.251 1.00 91.75 71 ARG A C 1
ATOM 522 O O . ARG A 1 71 ? -5.982 10.872 3.367 1.00 91.75 71 ARG A O 1
ATOM 529 N N . HIS A 1 72 ? -5.677 8.841 2.490 1.00 93.81 72 HIS A N 1
ATOM 530 C CA . HIS A 1 72 ? -4.518 9.238 1.711 1.00 93.81 72 HIS A CA 1
ATOM 531 C C . HIS A 1 72 ? -4.294 8.330 0.507 1.00 93.81 72 HIS A C 1
ATOM 533 O O . HIS A 1 72 ? -4.835 7.229 0.415 1.00 93.81 72 HIS A O 1
ATOM 539 N N . TRP A 1 73 ? -3.461 8.816 -0.400 1.00 93.31 73 TRP A N 1
ATOM 540 C CA . TRP A 1 73 ? -2.942 8.094 -1.548 1.00 93.31 73 TRP A CA 1
ATOM 541 C C . TRP A 1 73 ? -1.510 8.581 -1.830 1.00 93.31 73 TRP A C 1
ATOM 543 O O . TRP A 1 73 ? -1.218 9.747 -1.558 1.00 93.31 73 TRP A O 1
ATOM 553 N N . PRO A 1 74 ? -0.595 7.751 -2.359 1.00 94.25 74 PRO A N 1
ATOM 554 C CA . PRO A 1 74 ? -0.707 6.307 -2.586 1.00 94.25 74 PRO A CA 1
ATOM 555 C C . PRO A 1 74 ? -0.734 5.489 -1.286 1.00 94.25 74 PRO A C 1
ATOM 557 O O . PRO A 1 74 ? -0.525 6.031 -0.202 1.00 94.25 74 PRO A O 1
ATOM 560 N N . VAL A 1 75 ? -1.021 4.187 -1.408 1.00 95.00 75 VAL A N 1
ATOM 561 C CA . VAL A 1 75 ? -0.963 3.216 -0.291 1.00 95.00 75 VAL A CA 1
ATOM 562 C C . VAL A 1 75 ? 0.115 2.150 -0.481 1.00 95.00 75 VAL A C 1
ATOM 564 O O . VAL A 1 75 ? 0.579 1.579 0.494 1.00 95.00 75 VAL A O 1
ATOM 567 N N . GLN A 1 76 ? 0.547 1.884 -1.715 1.00 94.69 76 GLN A N 1
ATOM 568 C CA . GLN A 1 76 ? 1.589 0.893 -1.994 1.00 94.69 76 GLN A CA 1
ATOM 569 C C . GLN A 1 76 ? 2.935 1.371 -1.446 1.00 94.69 76 GLN A C 1
ATOM 571 O O . GLN A 1 76 ? 3.409 2.443 -1.832 1.00 94.69 76 GLN 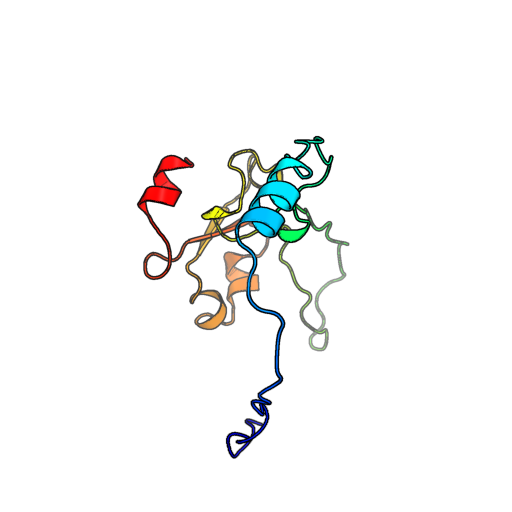A O 1
ATOM 576 N N . LEU A 1 77 ? 3.565 0.579 -0.573 1.00 94.00 77 LEU A N 1
ATOM 577 C CA . LEU A 1 77 ? 4.779 0.953 0.159 1.00 94.00 77 LEU A CA 1
ATOM 578 C C . LEU A 1 77 ? 5.883 1.430 -0.785 1.00 94.00 77 LEU A C 1
ATOM 580 O O . LEU A 1 77 ? 6.542 2.427 -0.498 1.00 94.00 77 LEU A O 1
ATOM 584 N N . ILE A 1 78 ? 6.030 0.801 -1.954 1.00 92.06 78 ILE A N 1
ATOM 585 C CA . ILE A 1 78 ? 7.040 1.179 -2.951 1.00 92.06 78 ILE A CA 1
ATOM 586 C C . ILE A 1 78 ? 6.828 2.593 -3.516 1.00 92.06 78 ILE A C 1
ATOM 588 O O . ILE A 1 78 ? 7.797 3.276 -3.841 1.00 92.06 78 ILE A O 1
ATOM 592 N N . LEU A 1 79 ? 5.591 3.097 -3.530 1.00 91.81 79 LEU A N 1
ATOM 593 C CA . LEU A 1 79 ? 5.233 4.419 -4.056 1.00 91.81 79 LEU A CA 1
ATOM 594 C C . LEU A 1 79 ? 5.218 5.517 -2.986 1.00 91.81 79 LEU A C 1
ATOM 596 O O . LEU A 1 79 ? 5.427 6.679 -3.307 1.00 91.81 79 LEU A O 1
ATOM 600 N N . VAL A 1 80 ? 4.998 5.176 -1.714 1.00 91.88 80 VAL A N 1
ATOM 601 C CA . VAL A 1 80 ? 4.835 6.164 -0.630 1.00 91.88 80 VAL A CA 1
ATOM 602 C C . VAL A 1 80 ? 6.174 6.759 -0.181 1.00 91.88 80 VAL A C 1
ATOM 604 O O . VAL A 1 80 ? 6.987 6.015 0.358 1.00 91.88 80 VAL A O 1
ATOM 607 N N . PRO A 1 81 ? 6.458 8.063 -0.342 1.00 90.31 81 PRO A N 1
ATOM 608 C CA . PRO A 1 81 ? 7.696 8.649 0.173 1.00 90.31 81 PRO A CA 1
ATOM 609 C C . PRO A 1 81 ? 7.801 8.479 1.703 1.00 90.31 81 PRO A C 1
ATOM 611 O O . PRO A 1 81 ? 6.806 8.731 2.385 1.00 90.31 81 PRO A O 1
ATOM 614 N N . PRO A 1 82 ? 8.976 8.141 2.275 1.00 89.56 82 PRO A N 1
ATOM 615 C CA . PRO A 1 82 ? 9.145 8.038 3.734 1.00 89.56 82 PRO A CA 1
ATOM 616 C C . PRO A 1 82 ? 8.807 9.337 4.482 1.00 89.56 82 PRO A C 1
ATOM 618 O O . PRO A 1 82 ? 8.455 9.322 5.656 1.00 89.56 82 PRO A O 1
ATOM 621 N N . THR A 1 83 ? 8.881 10.472 3.785 1.00 90.44 83 THR A N 1
ATOM 622 C CA . THR A 1 83 ? 8.578 11.814 4.295 1.00 90.44 83 THR A CA 1
ATOM 623 C C . THR A 1 83 ? 7.109 12.223 4.139 1.00 90.44 83 THR A C 1
ATOM 625 O O . THR A 1 83 ? 6.767 13.369 4.440 1.00 90.44 83 THR A O 1
ATOM 628 N N . ALA A 1 84 ? 6.228 11.332 3.665 1.00 92.12 84 ALA A N 1
ATOM 629 C CA . ALA A 1 84 ? 4.827 11.657 3.415 1.00 92.12 84 ALA A CA 1
ATOM 630 C C . ALA A 1 84 ? 4.138 12.213 4.684 1.00 92.12 84 ALA A C 1
ATOM 632 O O . ALA A 1 84 ? 4.171 11.563 5.733 1.00 92.12 84 ALA A O 1
ATOM 633 N N . PRO A 1 85 ? 3.462 13.381 4.618 1.00 92.06 85 PRO A N 1
ATOM 634 C CA . PRO A 1 85 ? 2.897 14.031 5.805 1.00 92.06 85 PRO A CA 1
ATOM 635 C C . PRO A 1 85 ? 1.890 13.178 6.586 1.00 92.06 85 PRO A C 1
ATOM 637 O O . PRO A 1 85 ? 1.750 13.341 7.792 1.00 92.06 85 PRO A O 1
ATOM 640 N N . TYR A 1 86 ? 1.188 12.256 5.920 1.00 91.88 86 TYR A N 1
ATOM 641 C CA . TYR A 1 86 ? 0.226 11.358 6.566 1.00 91.88 86 TYR A CA 1
ATOM 642 C C . TYR A 1 86 ? 0.871 10.219 7.378 1.00 91.88 86 TYR A C 1
ATOM 644 O O . TYR A 1 86 ? 0.143 9.472 8.028 1.00 91.88 86 TYR A O 1
ATOM 652 N N . LEU A 1 87 ? 2.200 10.061 7.345 1.00 93.31 87 LEU A N 1
ATOM 653 C CA . LEU A 1 87 ? 2.933 9.105 8.188 1.00 93.31 87 LEU A CA 1
ATOM 654 C C . LEU A 1 87 ? 3.394 9.721 9.517 1.00 93.31 87 LEU A C 1
ATOM 656 O O . LEU A 1 87 ? 3.739 8.998 10.449 1.00 93.31 87 LEU A O 1
ATOM 660 N N . GLN A 1 88 ? 3.413 11.052 9.625 1.00 92.31 88 GLN A N 1
ATOM 661 C CA . GLN A 1 88 ? 3.958 11.748 10.788 1.00 92.31 88 GLN A CA 1
ATOM 662 C C . GLN A 1 88 ? 3.058 11.548 12.014 1.00 92.31 88 GLN A C 1
ATOM 664 O O . GLN A 1 88 ? 1.955 12.087 12.074 1.00 92.31 88 GLN A O 1
ATOM 669 N N . GLY A 1 89 ? 3.541 10.765 12.986 1.00 92.31 89 GLY A N 1
ATOM 670 C CA . GLY A 1 89 ? 2.814 10.467 14.226 1.00 92.31 89 GLY A CA 1
ATOM 671 C C . GLY A 1 89 ? 1.523 9.671 14.018 1.00 92.31 89 GLY A C 1
ATOM 672 O O . GLY A 1 89 ? 0.636 9.739 14.863 1.00 92.31 89 GLY A O 1
ATOM 673 N N . ALA A 1 90 ? 1.391 8.975 12.887 1.00 93.69 90 ALA A N 1
ATOM 674 C CA . ALA A 1 90 ? 0.198 8.207 12.561 1.00 93.69 90 ALA A CA 1
ATOM 675 C C . ALA A 1 90 ? 0.260 6.787 13.132 1.00 93.69 90 ALA A C 1
ATOM 677 O O . ALA A 1 90 ? 1.309 6.141 13.090 1.00 93.69 90 ALA A O 1
ATOM 678 N N . ASP A 1 91 ? -0.892 6.270 13.557 1.00 96.38 91 ASP A N 1
ATOM 679 C CA . ASP A 1 91 ? -1.067 4.836 13.758 1.00 96.38 91 ASP A CA 1
ATOM 680 C C . ASP A 1 91 ? -1.082 4.146 12.388 1.00 96.38 91 ASP A C 1
ATOM 682 O O . ASP A 1 91 ? -1.883 4.480 11.507 1.00 96.38 91 ASP A O 1
ATOM 686 N N . LEU A 1 92 ? -0.155 3.212 12.184 1.00 95.00 92 LEU A N 1
ATOM 687 C CA . LEU A 1 92 ? 0.096 2.596 10.886 1.00 95.00 92 LEU A CA 1
ATOM 688 C C . LEU A 1 92 ? -0.500 1.189 10.812 1.00 95.00 92 LEU A C 1
ATOM 690 O O . LEU A 1 92 ? -0.231 0.343 11.662 1.00 95.00 92 LEU A O 1
ATOM 694 N N . VAL A 1 93 ? -1.226 0.913 9.732 1.00 97.19 93 VAL A N 1
ATOM 695 C CA . VAL A 1 93 ? -1.594 -0.443 9.318 1.00 97.19 93 VAL A CA 1
ATOM 696 C C . VAL A 1 93 ? -0.726 -0.836 8.135 1.00 97.19 93 VAL A C 1
ATOM 698 O O . VAL A 1 93 ? -0.775 -0.194 7.088 1.00 97.19 93 VAL A O 1
ATOM 701 N N . LEU A 1 94 ? 0.044 -1.912 8.293 1.00 96.25 94 LEU A N 1
ATOM 702 C CA . LEU A 1 94 ? 0.751 -2.570 7.199 1.00 96.25 94 LEU A CA 1
ATOM 703 C C . LEU A 1 94 ? -0.038 -3.814 6.779 1.00 96.25 94 LEU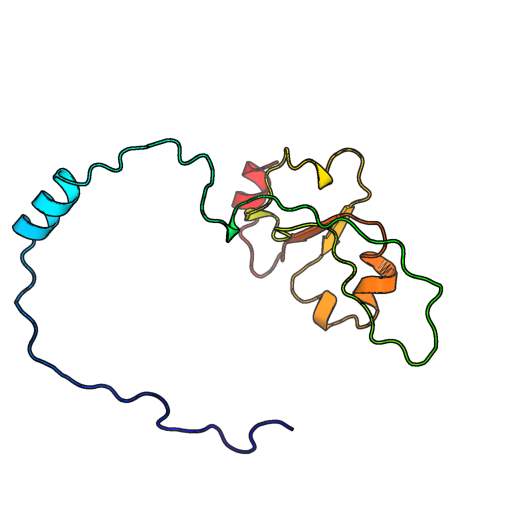 A C 1
ATOM 705 O O . LEU A 1 94 ? -0.200 -4.740 7.574 1.00 96.25 94 LEU A O 1
ATOM 709 N N . ALA A 1 95 ? -0.538 -3.836 5.546 1.00 97.50 95 ALA A N 1
ATOM 710 C CA . ALA A 1 95 ? -1.359 -4.927 5.023 1.00 97.50 95 ALA A CA 1
ATOM 711 C C . ALA A 1 95 ? -0.760 -5.527 3.743 1.00 97.50 95 ALA A C 1
ATOM 713 O O . ALA A 1 95 ? -0.085 -4.841 2.985 1.00 97.50 95 ALA A O 1
ATOM 714 N N . ALA A 1 96 ? -1.040 -6.802 3.468 1.00 97.31 96 ALA A N 1
ATOM 715 C CA . ALA A 1 96 ? -0.766 -7.395 2.158 1.00 97.31 96 ALA A CA 1
ATOM 716 C C . ALA A 1 96 ? -1.940 -7.142 1.194 1.00 97.31 96 ALA A C 1
ATOM 718 O O . ALA A 1 96 ? -3.077 -6.973 1.641 1.00 97.31 96 ALA A O 1
ATOM 719 N N . ASP A 1 97 ? -1.693 -7.195 -0.119 1.00 96.50 97 ASP A N 1
ATOM 720 C CA . ASP A 1 97 ? -2.708 -6.907 -1.151 1.00 96.50 97 ASP A CA 1
ATOM 721 C C . ASP A 1 97 ? -3.982 -7.745 -1.005 1.00 96.50 97 ASP A C 1
ATOM 723 O O . ASP A 1 97 ? -5.080 -7.274 -1.285 1.00 96.50 97 ASP A O 1
ATOM 727 N N . CYS A 1 98 ? -3.857 -8.997 -0.557 1.00 96.56 98 CYS A N 1
ATOM 728 C CA . CYS A 1 98 ? -4.992 -9.905 -0.423 1.00 96.56 98 CYS A CA 1
ATOM 729 C C . CYS A 1 98 ? -5.887 -9.608 0.791 1.00 96.56 98 CYS A C 1
ATOM 731 O O . CYS A 1 98 ? -7.025 -10.074 0.821 1.00 96.56 98 CYS A O 1
ATOM 733 N N . VAL A 1 99 ? -5.409 -8.855 1.789 1.00 97.06 99 VAL A N 1
ATOM 734 C CA . VAL A 1 99 ? -6.090 -8.710 3.087 1.00 97.06 99 VAL A CA 1
ATOM 735 C C . VAL A 1 99 ? -7.447 -8.007 2.966 1.00 97.06 99 VAL A C 1
ATOM 737 O O . VAL A 1 99 ? -8.418 -8.565 3.481 1.00 97.06 99 VAL A O 1
ATOM 740 N N . PRO A 1 100 ? -7.592 -6.866 2.257 1.00 94.75 100 PRO A N 1
ATOM 741 C CA . PRO A 1 100 ? -8.894 -6.207 2.120 1.00 94.75 100 PRO A CA 1
ATOM 742 C C . PRO A 1 100 ? -9.933 -7.058 1.377 1.00 94.75 100 PRO A C 1
ATOM 744 O O . PRO A 1 100 ? -11.130 -6.892 1.589 1.00 94.75 100 PRO A O 1
ATOM 747 N N . PHE A 1 101 ? -9.483 -7.986 0.525 1.00 95.62 101 PHE A N 1
ATOM 748 C CA . PHE A 1 101 ? -10.360 -8.919 -0.185 1.00 95.62 101 PHE A CA 1
ATOM 749 C C . PHE A 1 101 ? -10.730 -10.137 0.667 1.00 95.62 101 PHE A C 1
ATOM 751 O O . PHE A 1 101 ? -11.836 -10.658 0.550 1.00 95.62 101 PHE A O 1
ATOM 758 N N . ALA A 1 102 ? -9.811 -10.603 1.515 1.00 97.38 102 ALA A N 1
ATOM 759 C CA . ALA A 1 102 ? -10.019 -11.766 2.372 1.00 97.38 102 ALA A CA 1
ATOM 760 C C . ALA A 1 102 ? -10.811 -11.439 3.650 1.00 97.38 102 ALA A C 1
ATOM 762 O O . ALA A 1 102 ? -11.488 -12.314 4.187 1.00 97.38 102 ALA A O 1
ATOM 763 N N . TYR A 1 103 ? -10.734 -10.200 4.144 1.00 96.38 103 TYR A N 1
ATOM 764 C CA . TYR A 1 103 ? -11.358 -9.781 5.396 1.00 96.38 103 TYR A CA 1
ATOM 765 C C . TYR A 1 103 ? -12.366 -8.646 5.168 1.00 96.38 103 TYR A C 1
ATOM 767 O O . TYR A 1 103 ? -12.006 -7.475 5.068 1.00 96.38 103 TYR A O 1
ATOM 775 N N . ALA A 1 104 ? -13.655 -8.993 5.128 1.00 93.69 104 ALA A N 1
ATOM 776 C CA . ALA A 1 104 ? -14.734 -8.058 4.790 1.00 93.69 104 ALA A CA 1
ATOM 777 C C . ALA A 1 104 ? -14.823 -6.833 5.727 1.00 93.69 104 ALA A C 1
ATOM 779 O O . ALA A 1 104 ? -15.203 -5.748 5.294 1.00 93.69 104 ALA A O 1
ATOM 780 N N . GLY A 1 105 ? -14.443 -6.988 7.001 1.00 93.31 105 GLY A N 1
ATOM 781 C CA . GLY A 1 105 ? -14.449 -5.917 8.004 1.00 93.31 105 GLY A CA 1
ATOM 782 C C . GLY A 1 105 ? -13.255 -4.958 7.933 1.00 93.31 105 GLY A C 1
ATOM 783 O O . GLY A 1 105 ? -13.164 -4.050 8.754 1.00 93.31 105 GLY A O 1
ATOM 784 N N . PHE A 1 106 ? -12.340 -5.115 6.963 1.00 95.38 106 PHE A N 1
ATOM 785 C CA . PHE A 1 106 ? -10.996 -4.511 7.009 1.00 95.38 106 PHE A CA 1
ATOM 786 C C . PHE A 1 106 ? -11.015 -3.002 7.232 1.00 95.38 106 PHE A C 1
ATOM 788 O O . PHE A 1 106 ? -10.220 -2.453 7.995 1.00 95.38 106 PHE A O 1
ATOM 795 N N . HIS A 1 107 ? -11.965 -2.334 6.583 1.00 93.62 107 HIS A N 1
ATOM 796 C CA . HIS A 1 107 ? -12.121 -0.902 6.718 1.00 93.62 107 HIS A CA 1
ATOM 797 C C . HIS A 1 107 ? -12.465 -0.511 8.167 1.00 93.62 107 HIS A C 1
ATOM 799 O O . HIS A 1 107 ? -11.819 0.356 8.747 1.00 93.62 107 HIS A O 1
ATOM 805 N N . GLN A 1 108 ? -13.435 -1.176 8.787 1.00 91.31 108 GLN A N 1
ATOM 806 C CA . GLN A 1 108 ? -13.914 -0.787 10.114 1.00 91.31 108 GLN A CA 1
ATOM 807 C C . GLN A 1 108 ? -12.961 -1.185 11.233 1.00 91.31 108 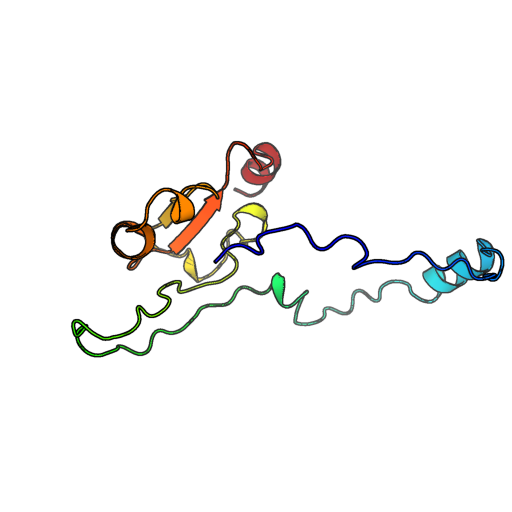GLN A C 1
ATOM 809 O O . GLN A 1 108 ? -12.786 -0.412 12.173 1.00 91.31 108 GLN A O 1
ATOM 814 N N . ASP A 1 109 ? -12.342 -2.355 11.104 1.00 94.06 109 ASP A N 1
ATOM 815 C CA . ASP A 1 109 ? -11.565 -2.951 12.187 1.00 94.06 109 ASP A CA 1
ATOM 816 C C . ASP A 1 109 ? -10.100 -2.499 12.173 1.00 94.06 109 ASP A C 1
ATOM 818 O O . ASP A 1 109 ? -9.477 -2.424 13.230 1.00 94.06 109 ASP A O 1
ATOM 822 N N . PHE A 1 110 ? -9.553 -2.159 10.996 1.00 94.88 110 PHE A N 1
ATOM 823 C CA . PHE A 1 110 ? -8.139 -1.795 10.847 1.00 94.88 110 PHE A CA 1
ATOM 824 C C . PHE A 1 110 ? -7.931 -0.415 10.229 1.00 94.88 110 PHE A C 1
ATOM 826 O O . PHE A 1 110 ? -7.161 0.385 10.748 1.00 94.88 110 PHE A O 1
ATOM 833 N N . LEU A 1 111 ? -8.600 -0.097 9.118 1.00 94.31 111 LEU A N 1
ATOM 834 C CA . LEU A 1 111 ? -8.317 1.153 8.400 1.00 94.31 111 LEU A CA 1
ATOM 835 C C . LEU A 1 111 ? -8.864 2.393 9.118 1.00 94.31 111 LEU A C 1
ATOM 837 O O . LEU A 1 111 ? -8.364 3.504 8.919 1.00 94.31 111 LEU A O 1
ATOM 841 N N . LYS A 1 112 ? -9.914 2.226 9.927 1.00 89.75 112 LYS A N 1
ATOM 842 C CA . LYS A 1 112 ? -10.550 3.315 10.657 1.00 89.75 112 LYS A CA 1
ATOM 843 C C . LYS A 1 112 ? -9.515 4.007 11.548 1.00 89.75 112 LYS A C 1
ATOM 845 O O . LYS A 1 112 ? -8.965 3.424 12.470 1.00 89.75 112 LYS A O 1
ATOM 850 N N . ASP A 1 113 ? -9.254 5.265 11.212 1.00 88.94 113 ASP A N 1
ATOM 851 C CA . ASP A 1 113 ? -8.361 6.192 11.914 1.00 88.94 113 ASP A CA 1
ATOM 852 C C . ASP A 1 113 ? -6.854 5.897 11.830 1.00 88.94 113 ASP A C 1
ATOM 854 O O . ASP A 1 113 ? -6.059 6.678 12.352 1.00 88.94 113 ASP A O 1
ATOM 858 N N . HIS A 1 114 ? -6.454 4.929 11.003 1.00 94.88 114 HIS A N 1
ATOM 859 C CA . HIS A 1 114 ? -5.055 4.606 10.714 1.00 94.88 114 HIS A CA 1
ATOM 860 C C . HIS A 1 114 ? -4.598 5.151 9.348 1.00 94.88 114 HIS A C 1
ATOM 862 O O . HIS A 1 114 ? -5.411 5.577 8.516 1.00 94.88 114 HIS A O 1
ATOM 868 N N . SER A 1 115 ? -3.285 5.188 9.130 1.00 95.88 115 SER A N 1
ATOM 869 C CA . SER A 1 115 ? -2.664 5.335 7.807 1.00 95.88 115 SER A CA 1
ATOM 870 C C . SER A 1 115 ? -2.302 3.948 7.276 1.00 95.88 115 SER A C 1
ATOM 872 O O . SER A 1 115 ? -1.802 3.109 8.020 1.00 95.88 115 SER A O 1
ATOM 874 N N . LEU A 1 116 ? -2.577 3.685 6.000 1.00 97.00 116 LEU A N 1
ATOM 875 C CA . LEU A 1 116 ? -2.421 2.369 5.384 1.00 97.00 116 LEU A CA 1
ATOM 876 C C . LEU A 1 116 ? -1.184 2.317 4.497 1.00 97.00 116 LEU A C 1
ATOM 878 O O . LEU A 1 116 ? -1.087 3.063 3.529 1.00 97.00 116 LEU A O 1
ATOM 882 N N . LEU A 1 117 ? -0.306 1.356 4.749 1.00 96.50 117 LEU A N 1
ATOM 883 C CA . LEU A 1 117 ? 0.703 0.931 3.789 1.00 96.50 117 LEU A CA 1
ATOM 884 C C . LEU A 1 117 ? 0.404 -0.492 3.337 1.00 96.50 117 LEU A C 1
ATOM 886 O O . LEU A 1 117 ? 0.079 -1.365 4.141 1.00 96.50 117 LEU A O 1
ATOM 890 N N . VAL A 1 118 ? 0.519 -0.722 2.036 1.00 97.12 118 VAL A N 1
ATOM 891 C CA . VAL A 1 118 ? 0.380 -2.039 1.432 1.00 97.12 118 VAL A CA 1
ATOM 892 C C . VAL A 1 118 ? 1.760 -2.538 1.036 1.00 97.12 118 VAL A C 1
ATOM 894 O O . VAL A 1 118 ? 2.473 -1.861 0.298 1.00 97.12 118 VAL A O 1
ATOM 897 N N . ALA A 1 119 ? 2.140 -3.693 1.574 1.00 95.62 119 ALA A N 1
ATOM 898 C CA . ALA A 1 119 ? 3.336 -4.418 1.183 1.00 95.62 119 ALA A CA 1
ATOM 899 C C . ALA A 1 119 ? 3.040 -5.921 1.193 1.00 95.62 119 ALA A C 1
ATOM 901 O O . ALA A 1 119 ? 2.755 -6.510 2.241 1.00 95.62 119 ALA A O 1
ATOM 902 N N . CYS A 1 120 ? 3.077 -6.551 0.025 1.00 95.38 120 CYS A N 1
ATOM 903 C CA . CYS A 1 120 ? 2.768 -7.962 -0.136 1.00 95.38 120 CYS A CA 1
ATOM 904 C C . CYS A 1 120 ? 4.053 -8.792 -0.220 1.00 95.38 120 CYS A C 1
ATOM 906 O O . CYS A 1 120 ? 4.770 -8.702 -1.215 1.00 95.38 120 CYS A O 1
ATOM 908 N N . PRO A 1 121 ? 4.325 -9.699 0.736 1.00 89.56 121 PRO A N 1
ATOM 909 C CA . PRO A 1 121 ? 5.555 -10.496 0.727 1.00 89.56 121 PRO A CA 1
ATOM 910 C C . PRO A 1 121 ? 5.657 -11.451 -0.473 1.00 89.56 121 PRO A C 1
ATOM 912 O O . PRO A 1 121 ? 6.723 -12.001 -0.729 1.00 89.56 121 PRO A O 1
ATOM 915 N N . LYS A 1 122 ? 4.543 -11.691 -1.182 1.00 92.06 122 LYS A N 1
ATOM 916 C CA . LYS A 1 122 ? 4.489 -12.560 -2.361 1.00 92.06 122 LYS A CA 1
ATOM 917 C C . LYS A 1 122 ? 4.669 -11.806 -3.680 1.00 92.06 122 LYS A C 1
ATOM 919 O O . LYS A 1 122 ? 5.141 -12.413 -4.637 1.00 92.06 122 LYS A O 1
ATOM 924 N N . LEU A 1 123 ? 4.224 -10.553 -3.751 1.00 92.62 123 LEU A N 1
ATOM 925 C CA . LEU A 1 123 ? 4.171 -9.789 -5.002 1.00 92.62 123 LEU A CA 1
ATOM 926 C C . LEU A 1 123 ? 5.240 -8.698 -5.073 1.00 92.62 123 LEU A C 1
ATOM 928 O O . LEU A 1 123 ? 5.627 -8.316 -6.174 1.00 92.62 123 LEU A O 1
ATOM 932 N N . ASP A 1 124 ? 5.752 -8.249 -3.930 1.00 93.81 124 ASP A N 1
ATOM 933 C CA . ASP A 1 124 ? 6.686 -7.135 -3.877 1.00 93.81 124 ASP A CA 1
ATOM 934 C C . ASP A 1 124 ? 8.153 -7.562 -3.806 1.00 93.81 124 ASP A C 1
ATOM 936 O O . ASP A 1 124 ? 8.509 -8.625 -3.292 1.00 93.81 124 ASP A O 1
ATOM 940 N N . ASP A 1 125 ? 9.027 -6.646 -4.228 1.00 93.88 125 ASP A N 1
ATOM 941 C CA . ASP A 1 125 ? 10.462 -6.724 -3.982 1.00 93.88 125 ASP A CA 1
ATOM 942 C C . ASP A 1 125 ? 10.800 -6.208 -2.573 1.00 93.88 125 ASP A C 1
ATOM 944 O O . ASP A 1 125 ? 10.862 -5.006 -2.300 1.00 93.88 125 ASP A O 1
ATOM 948 N N . PHE A 1 126 ? 11.079 -7.147 -1.672 1.00 89.81 126 PHE A N 1
ATOM 949 C CA . PHE A 1 126 ? 11.484 -6.849 -0.302 1.00 89.81 126 PHE A CA 1
ATOM 950 C C . PHE A 1 126 ? 12.782 -6.029 -0.208 1.00 89.81 126 PHE A C 1
ATOM 952 O O . PHE A 1 126 ? 12.914 -5.182 0.676 1.00 89.81 126 PHE A O 1
ATOM 959 N N . GLN A 1 127 ? 13.745 -6.243 -1.108 1.00 91.19 127 GLN A N 1
ATOM 960 C CA . GLN A 1 127 ? 15.000 -5.488 -1.096 1.00 91.19 127 GLN A CA 1
ATOM 961 C C . GLN A 1 127 ? 14.781 -4.042 -1.537 1.00 91.19 127 GLN A C 1
ATOM 963 O O . GLN A 1 127 ? 15.420 -3.137 -0.999 1.00 91.19 127 GLN A O 1
ATOM 968 N N . ALA A 1 128 ? 13.870 -3.809 -2.483 1.00 89.06 128 ALA A N 1
ATOM 969 C CA . ALA A 1 128 ? 13.474 -2.459 -2.868 1.00 89.06 128 ALA A CA 1
ATOM 970 C C . ALA A 1 128 ? 12.814 -1.712 -1.697 1.00 89.06 128 ALA A C 1
ATOM 972 O O . ALA A 1 128 ? 13.141 -0.550 -1.455 1.00 89.06 128 ALA A O 1
ATOM 973 N N . HIS A 1 129 ? 11.962 -2.393 -0.923 1.00 88.94 129 HIS A N 1
ATOM 974 C CA . HIS A 1 129 ? 11.361 -1.825 0.287 1.00 88.94 129 HIS A CA 1
ATOM 975 C C . HIS A 1 129 ? 12.402 -1.494 1.359 1.00 88.94 129 HIS A C 1
ATOM 977 O O . HIS A 1 129 ? 12.379 -0.395 1.903 1.00 88.94 129 HIS A O 1
ATOM 983 N N . LEU A 1 130 ? 13.347 -2.401 1.637 1.00 88.38 130 LEU A N 1
ATOM 984 C CA . LEU A 1 130 ? 14.393 -2.168 2.642 1.00 88.38 130 LEU A CA 1
ATOM 985 C C . LEU A 1 130 ? 15.283 -0.969 2.316 1.00 88.38 130 LEU A C 1
ATOM 987 O O . LEU A 1 130 ? 15.635 -0.221 3.215 1.00 88.38 130 LEU A O 1
ATOM 991 N N . LYS A 1 131 ? 15.642 -0.771 1.044 1.00 88.19 131 LYS A N 1
ATOM 992 C CA . LYS A 1 131 ? 16.484 0.363 0.618 1.00 88.19 131 LYS A CA 1
ATOM 993 C C . LYS A 1 131 ? 15.807 1.725 0.784 1.00 88.19 131 LYS A C 1
ATOM 995 O O . LYS A 1 131 ? 16.470 2.748 0.648 1.00 88.19 131 LYS A O 1
ATOM 1000 N N . LYS A 1 132 ? 14.490 1.731 0.975 1.00 83.31 132 LYS A N 1
ATOM 1001 C CA . LYS A 1 132 ? 13.669 2.933 1.076 1.00 83.31 132 LYS A CA 1
ATOM 1002 C C . LYS A 1 132 ? 13.481 3.410 2.518 1.00 83.31 132 LYS A C 1
ATOM 1004 O O . LYS A 1 132 ? 13.169 4.585 2.709 1.00 83.31 132 LYS A O 1
ATOM 1009 N N . LEU A 1 133 ? 13.611 2.500 3.485 1.00 78.25 133 LEU A N 1
ATOM 1010 C CA . LEU A 1 133 ? 13.588 2.792 4.921 1.00 78.25 133 LEU A CA 1
ATOM 1011 C C . LEU A 1 133 ? 14.903 3.448 5.354 1.00 78.25 133 LEU A C 1
ATOM 1013 O O . LEU A 1 133 ? 14.825 4.336 6.230 1.00 78.25 133 LEU A O 1
#

pLDDT: mean 82.51, std 15.19, range [46.25, 97.5]

Mean predicted aligned error: 13.7 Å

Organism: NCBI:txid412755

Foldseek 3Di:
DPPPDDDPPPDDDDDDDDDDDDPVVVVVVVVVPPPPVPVPVDDDVLLDKDFADDDDDDDDDPPDDDDDQAGIDDQELLSDQPPRPLVVVFAEDEEEPCPCVVPVCCCPPPVHRGHHHYDHPVPDDPVSNVVRD

Solvent-accessible surface area (backbone atoms only — not comparable to full-atom values): 9001 Å² total; per-residue (Å²): 133,76,76,89,64,83,78,77,74,86,72,81,90,80,90,72,94,70,83,80,88,54,66,65,61,52,48,52,54,47,65,75,49,55,79,71,82,65,82,58,97,60,69,61,75,84,70,46,80,46,74,52,84,78,78,90,71,76,84,90,54,99,84,59,81,85,71,87,74,78,46,59,35,58,38,46,49,88,70,44,61,89,80,41,76,73,61,68,92,45,55,74,40,82,39,40,78,61,46,66,76,73,34,86,56,38,58,74,80,54,44,60,91,37,35,64,34,35,58,31,90,88,81,50,63,63,68,65,50,59,76,64,111

Sequence (133 aa):
ACLGECPQGAITIEEKAAEEFDEEVAKLHLEGKKPTMEELPCGCPSATVARFERQAGAAPSVDTPQQPILRHWPVQLILVPPTAPYLQGADLVLAADCVPFAYAGFHQDFLKDHSLLVACPKLDDFQAHLKKL